Protein AF-A0A7S1GC85-F1 (afdb_monomer)

pLDDT: mean 77.36, std 13.8, range [46.84, 94.06]

InterPro domains:
  IPR036121 ATPase, F1/V1/A1 complex, alpha/beta subunit, N-terminal domain superfamily [SSF50615] (11-51)

Solvent-accessible surface area (backbone atoms only — not comparable to full-atom values): 5300 Å² total; per-residue (Å²): 112,77,75,26,72,75,56,45,51,52,15,17,26,27,69,43,76,55,94,62,34,33,37,27,33,25,32,56,67,67,46,80,66,13,34,32,38,29,43,73,73,29,42,26,32,27,72,35,64,45,54,81,77,79,87,61,59,75,66,57,50,52,53,28,43,76,49,18,20,29,26,26,40,55,55,78,67,56,50,99,82,69,52,68,68,59,45,49,71,47,74,70,27,46,33,33,63,77,48,117

Foldseek 3Di:
DVVLVVPPQFKFFFADDDPQKTKTWRVNPADAQFWKAWPVGWIWGFHDQFDPCPPDDPVNRVVSNVRRITMTGTDQPQDPVRDRDPDRPDGGIMMGGPGD

Radius of gyration: 13.08 Å; Cα contacts (8 Å, |Δi|>4): 233; chains: 1; bounding box: 34×25×35 Å

Organism: NCBI:txid1486930

Secondary structure (DSSP, 8-state):
-HHHHTS-TTEEEEEEEETTEEEEES-TT--TT-EEEETTS-EEEEEESS----S--HHHHHHHHHTTEEEEEE-----TT-----TT-STT-EEEEEE-

Mean predicted aligned error: 7.76 Å

Sequence (100 aa):
AAAAAALGPRAGVVRDVVDEMVVVSGLRAARPWSVVEFDGGAMGVAIDLQAPKRGGDDAEAAASTAAGNVTVALLRLGDASGQHAHAGVGRGAVARLVAD

Nearest PDB structures (foldseek):
  5lqy-assembly1_C  TM=9.138E-01  e=4.973E-05  Ogataea angusta
  3oee-assembly1_C  TM=8.771E-01  e=4.694E-05  Saccharomyces cerevisiae
  7tjv-assembly1_B  TM=8.701E-01  e=5.584E-05  Saccharomyces cerevisiae
  7tjt-assembly1_B  TM=8.808E-01  e=8.372E-05  Saccharomyces cerevisiae
  3oee-assem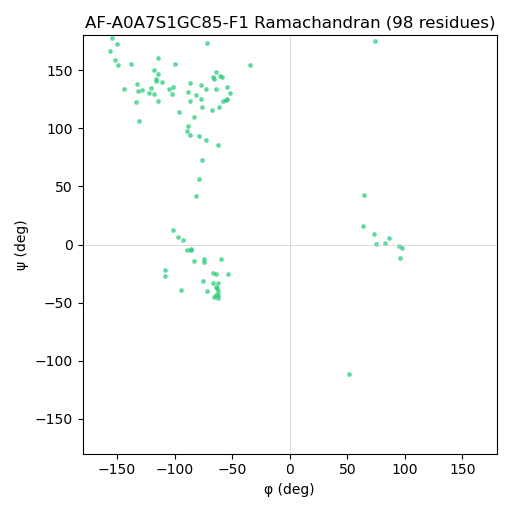bly2_L  TM=8.681E-01  e=1.582E-04  Saccharomyces cerevisiae

Structure (mmCIF, N/CA/C/O backbone):
data_AF-A0A7S1GC85-F1
#
_entry.id   AF-A0A7S1GC85-F1
#
loop_
_atom_site.group_PDB
_atom_site.id
_atom_site.type_symbol
_atom_site.label_atom_id
_atom_site.label_alt_id
_atom_site.label_comp_id
_atom_site.label_asym_id
_atom_site.label_entity_id
_atom_site.label_seq_id
_atom_site.pdbx_PDB_ins_code
_atom_site.Cartn_x
_atom_site.Cartn_y
_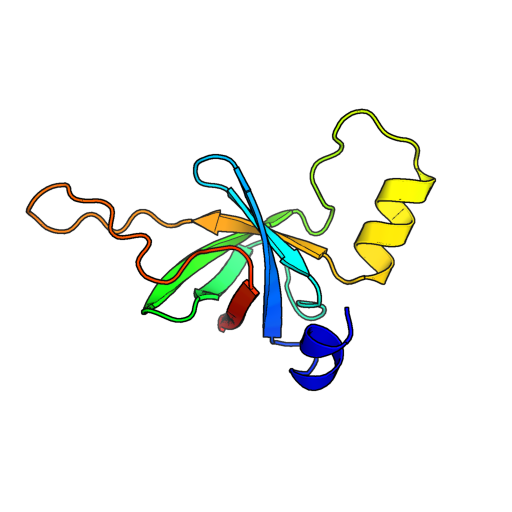atom_site.Cartn_z
_atom_site.occupancy
_atom_site.B_iso_or_equiv
_atom_site.auth_seq_id
_atom_site.auth_comp_id
_atom_site.auth_asym_id
_atom_site.auth_atom_id
_atom_site.pdbx_PDB_model_num
ATOM 1 N N . ALA A 1 1 ? 2.728 -12.168 -5.743 1.00 47.69 1 ALA A N 1
ATOM 2 C CA . ALA A 1 1 ? 2.905 -11.713 -7.138 1.00 47.69 1 ALA A CA 1
ATOM 3 C C . ALA A 1 1 ? 1.664 -11.997 -7.989 1.00 47.69 1 ALA A C 1
ATOM 5 O O . ALA A 1 1 ? 1.114 -11.050 -8.528 1.00 47.69 1 ALA A O 1
ATOM 6 N N . ALA A 1 2 ? 1.160 -13.240 -8.046 1.00 47.00 2 ALA A N 1
ATOM 7 C CA . ALA A 1 2 ? -0.026 -13.583 -8.850 1.00 47.00 2 ALA A CA 1
ATOM 8 C C . ALA A 1 2 ? -1.325 -12.856 -8.430 1.00 47.00 2 ALA A C 1
ATOM 10 O O . ALA A 1 2 ? -2.054 -12.383 -9.292 1.00 47.00 2 ALA A O 1
ATOM 11 N N . ALA A 1 3 ? -1.580 -12.687 -7.125 1.00 53.22 3 ALA A N 1
ATOM 12 C CA . ALA A 1 3 ? -2.786 -12.000 -6.639 1.00 53.22 3 ALA A CA 1
ATOM 13 C C . ALA A 1 3 ? -2.823 -10.493 -6.974 1.00 53.22 3 ALA A C 1
ATOM 15 O O . ALA A 1 3 ? -3.889 -9.958 -7.244 1.00 53.22 3 ALA A O 1
ATOM 16 N N . ALA A 1 4 ? -1.669 -9.814 -7.014 1.00 53.16 4 ALA A N 1
ATOM 17 C CA . ALA A 1 4 ? -1.600 -8.373 -7.284 1.00 53.16 4 ALA A CA 1
ATOM 18 C C . ALA A 1 4 ? -1.829 -8.028 -8.766 1.00 53.16 4 ALA A C 1
ATOM 20 O O . ALA A 1 4 ? -2.395 -6.987 -9.077 1.00 53.16 4 ALA A O 1
ATOM 21 N N . ALA A 1 5 ? -1.433 -8.911 -9.690 1.00 56.03 5 ALA A N 1
ATOM 22 C CA . ALA A 1 5 ? -1.595 -8.679 -11.127 1.00 56.03 5 ALA A CA 1
ATOM 23 C C . ALA A 1 5 ? -3.070 -8.648 -11.577 1.00 56.03 5 ALA A C 1
ATOM 25 O O . ALA A 1 5 ? -3.386 -8.017 -12.581 1.00 56.03 5 ALA A O 1
ATOM 26 N N . ALA A 1 6 ? -3.971 -9.289 -10.824 1.00 68.75 6 ALA A N 1
ATOM 27 C CA . ALA A 1 6 ? -5.405 -9.327 -11.116 1.00 68.75 6 ALA A CA 1
ATOM 28 C C . ALA A 1 6 ? -6.181 -8.091 -10.620 1.00 68.75 6 ALA A C 1
ATOM 30 O O . ALA A 1 6 ? -7.319 -7.886 -11.032 1.00 68.75 6 ALA A O 1
ATOM 31 N N . LEU A 1 7 ? -5.594 -7.264 -9.747 1.00 78.62 7 LEU A N 1
ATOM 32 C CA . LEU A 1 7 ? -6.296 -6.160 -9.075 1.00 78.62 7 LEU A CA 1
ATOM 33 C C . LEU A 1 7 ? -6.326 -4.854 -9.894 1.00 78.62 7 LEU A C 1
ATOM 35 O O . LEU A 1 7 ? -6.976 -3.886 -9.501 1.00 78.62 7 LEU A O 1
ATOM 39 N N . GLY A 1 8 ? -5.658 -4.821 -11.049 1.00 84.62 8 GLY A N 1
ATOM 40 C CA . GLY A 1 8 ? -5.510 -3.612 -11.860 1.00 84.62 8 GLY A CA 1
ATOM 41 C C . GLY A 1 8 ? -4.506 -2.608 -11.268 1.00 84.62 8 GLY A C 1
ATOM 42 O O . GLY A 1 8 ? -3.967 -2.816 -10.186 1.00 84.62 8 GLY A O 1
ATOM 43 N N . PRO A 1 9 ? -4.214 -1.496 -11.969 1.00 86.38 9 PRO A N 1
ATOM 44 C CA . PRO A 1 9 ? -3.100 -0.606 -11.616 1.00 86.38 9 PRO A CA 1
ATOM 45 C C . PRO A 1 9 ? -3.352 0.266 -10.375 1.00 86.38 9 PRO A C 1
ATOM 47 O O . PRO A 1 9 ? -2.409 0.852 -9.846 1.00 86.38 9 PRO A O 1
ATOM 50 N N . ARG A 1 10 ? -4.610 0.381 -9.923 1.00 91.50 10 ARG A N 1
ATOM 51 C CA . ARG A 1 10 ? -5.020 1.194 -8.761 1.00 91.50 10 ARG A CA 1
ATOM 52 C C . ARG A 1 10 ? -5.155 0.395 -7.467 1.00 91.50 10 ARG A C 1
ATOM 54 O O . ARG A 1 10 ? -5.618 0.940 -6.469 1.00 91.50 10 ARG A O 1
ATOM 61 N N . ALA A 1 11 ? -4.770 -0.875 -7.476 1.00 92.25 11 ALA A N 1
ATOM 62 C CA . ALA A 1 11 ? -4.825 -1.721 -6.301 1.00 92.25 11 ALA A CA 1
ATOM 63 C C . ALA A 1 11 ? -3.565 -2.580 -6.180 1.00 92.25 11 ALA A C 1
ATOM 65 O O . ALA A 1 11 ? -2.861 -2.840 -7.152 1.00 92.25 11 ALA A O 1
ATOM 66 N N . GLY A 1 12 ? -3.267 -2.991 -4.957 1.00 92.31 12 GLY A N 1
ATOM 67 C CA . GLY A 1 12 ? -2.087 -3.768 -4.630 1.00 92.31 12 GLY A CA 1
ATOM 68 C C . GLY A 1 12 ? -2.301 -4.599 -3.378 1.00 92.31 12 GLY A C 1
ATOM 69 O O . GLY A 1 12 ? -3.358 -4.553 -2.754 1.00 92.31 12 GLY A O 1
ATOM 70 N N . VAL A 1 13 ? -1.290 -5.379 -3.021 1.00 91.69 13 VAL A N 1
ATOM 71 C CA . VAL A 1 13 ? -1.338 -6.276 -1.865 1.00 91.69 13 VAL A CA 1
ATOM 72 C C . VAL A 1 13 ? -0.242 -5.899 -0.887 1.00 91.69 13 VAL A C 1
ATOM 74 O O . VAL A 1 13 ? 0.911 -5.719 -1.287 1.00 91.69 13 VAL A O 1
ATOM 77 N N . VAL A 1 14 ? -0.581 -5.829 0.396 1.00 90.25 14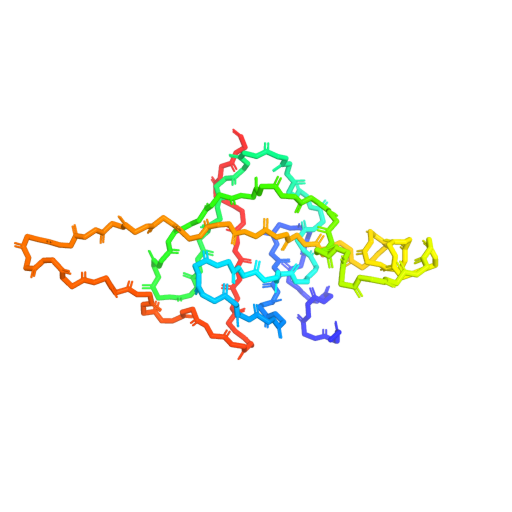 VAL A N 1
ATOM 78 C CA . VAL A 1 14 ? 0.384 -5.624 1.474 1.00 90.25 14 VAL A CA 1
ATOM 79 C C . VAL A 1 14 ? 1.376 -6.779 1.496 1.00 90.25 14 VAL A C 1
ATOM 81 O O . VAL A 1 14 ? 1.021 -7.944 1.698 1.00 90.25 14 VAL A O 1
ATOM 84 N N . ARG A 1 15 ? 2.646 -6.453 1.280 1.00 88.38 15 ARG A N 1
ATOM 85 C CA . ARG A 1 15 ? 3.752 -7.403 1.290 1.00 88.38 15 ARG A CA 1
ATOM 86 C C . ARG A 1 15 ? 4.420 -7.468 2.656 1.00 88.38 15 ARG A C 1
ATOM 88 O O . ARG A 1 15 ? 4.791 -8.564 3.076 1.00 88.38 15 ARG A O 1
ATOM 95 N N . ASP A 1 16 ? 4.569 -6.320 3.303 1.00 86.69 16 ASP A N 1
ATOM 96 C CA . ASP A 1 16 ? 5.251 -6.190 4.585 1.00 86.69 16 ASP A CA 1
ATOM 97 C C . ASP A 1 16 ? 4.658 -5.048 5.413 1.00 86.69 16 ASP A C 1
ATOM 99 O O . ASP A 1 16 ? 4.088 -4.108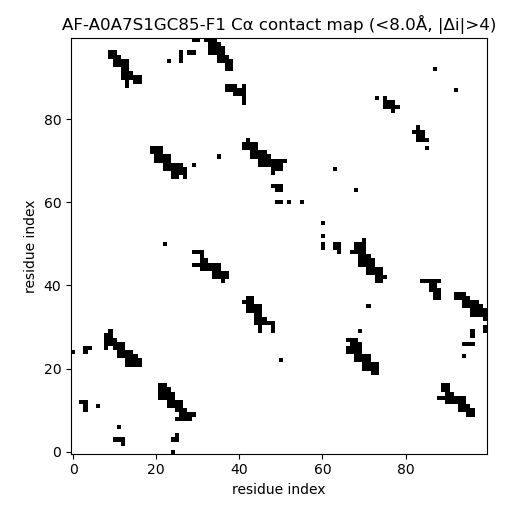 4.852 1.00 86.69 16 ASP A O 1
ATOM 103 N N . VAL A 1 17 ? 4.799 -5.151 6.732 1.00 84.38 17 VAL A N 1
ATOM 104 C CA . VAL A 1 17 ? 4.349 -4.156 7.711 1.00 84.38 17 VAL A CA 1
ATOM 105 C C . VAL A 1 17 ? 5.488 -3.931 8.697 1.00 84.38 17 VAL A C 1
ATOM 107 O O . VAL A 1 17 ? 5.962 -4.873 9.330 1.00 84.38 17 VAL A O 1
ATOM 110 N N . VAL A 1 18 ? 5.936 -2.686 8.811 1.00 81.25 18 VAL A N 1
ATOM 111 C CA . VAL A 1 18 ? 7.022 -2.272 9.699 1.00 81.25 18 VAL A CA 1
ATOM 112 C C . VAL A 1 18 ? 6.542 -1.052 10.469 1.00 81.25 18 VAL A C 1
ATOM 114 O O . VAL A 1 18 ? 6.433 0.032 9.901 1.00 81.25 18 VAL A O 1
ATOM 117 N N . ASP A 1 19 ? 6.242 -1.240 11.753 1.00 80.88 19 ASP A N 1
ATOM 118 C CA . ASP A 1 19 ? 5.629 -0.225 12.613 1.00 80.88 19 ASP A CA 1
ATOM 119 C C . ASP A 1 19 ? 4.367 0.384 11.968 1.00 80.88 19 ASP A C 1
ATOM 121 O O . ASP A 1 19 ? 3.363 -0.299 11.785 1.00 80.88 19 ASP A O 1
ATOM 125 N N . GLU A 1 20 ? 4.435 1.660 11.584 1.00 81.12 20 GLU A N 1
ATOM 126 C CA . GLU A 1 20 ? 3.355 2.442 10.968 1.00 81.12 20 GLU A CA 1
ATOM 127 C C . GLU A 1 20 ? 3.502 2.581 9.448 1.00 81.12 20 GLU A C 1
ATOM 129 O O . GLU A 1 20 ? 2.841 3.404 8.812 1.00 81.12 20 GLU A O 1
ATOM 134 N N . MET A 1 21 ? 4.400 1.796 8.857 1.00 85.62 21 MET A N 1
ATOM 135 C CA . MET A 1 21 ? 4.656 1.772 7.426 1.00 85.62 21 MET A CA 1
ATOM 136 C C . MET A 1 21 ? 4.299 0.421 6.830 1.00 85.62 21 MET A C 1
ATOM 138 O O . MET A 1 21 ? 4.552 -0.642 7.398 1.00 85.62 21 MET A O 1
ATOM 142 N N . VAL A 1 22 ? 3.749 0.467 5.625 1.00 88.75 22 VAL A N 1
ATOM 143 C CA . VAL A 1 22 ? 3.298 -0.708 4.893 1.00 88.75 22 VAL A CA 1
ATOM 144 C C . VAL A 1 22 ? 3.906 -0.689 3.508 1.00 88.75 22 VAL A C 1
ATOM 146 O O . VAL A 1 22 ? 3.846 0.318 2.810 1.00 88.75 22 VAL A O 1
ATOM 149 N N . VAL A 1 23 ? 4.461 -1.817 3.076 1.00 89.00 23 VAL A N 1
ATOM 150 C CA . VAL A 1 23 ? 4.918 -1.977 1.694 1.00 89.00 23 VAL A CA 1
ATOM 151 C C . VAL A 1 23 ? 3.818 -2.667 0.904 1.00 89.00 23 VAL A C 1
ATOM 153 O O . VAL A 1 23 ? 3.507 -3.834 1.146 1.00 89.00 23 VAL A O 1
ATOM 156 N N . VAL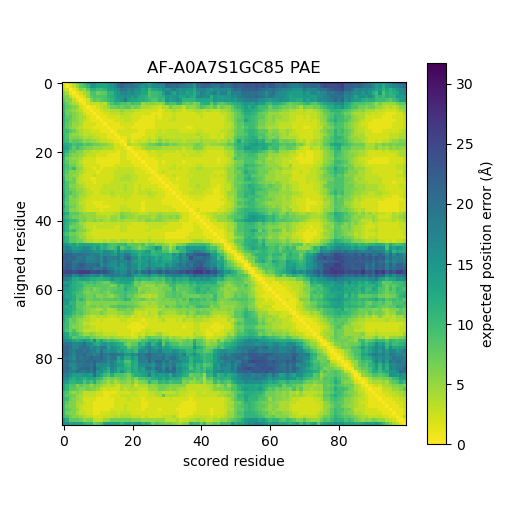 A 1 24 ? 3.239 -1.964 -0.062 1.00 89.38 24 VAL A N 1
ATOM 157 C CA . VAL A 1 24 ? 2.195 -2.468 -0.957 1.00 89.38 24 VAL A CA 1
ATOM 158 C C . VAL A 1 24 ? 2.814 -2.804 -2.306 1.00 89.38 24 VAL A C 1
ATOM 160 O O . VAL A 1 24 ? 3.502 -1.983 -2.895 1.00 89.38 24 VAL A O 1
ATOM 163 N N . SER A 1 25 ? 2.560 -4.002 -2.824 1.00 89.69 25 SER A N 1
ATOM 164 C CA . SER A 1 25 ? 3.027 -4.431 -4.144 1.00 89.69 25 SER A CA 1
ATOM 165 C C . SER A 1 25 ? 1.911 -4.347 -5.183 1.00 89.69 25 SER A C 1
ATOM 167 O O . SER A 1 25 ? 0.798 -4.804 -4.923 1.00 89.69 25 SER A O 1
ATOM 169 N N . GLY A 1 26 ? 2.216 -3.824 -6.373 1.00 88.12 26 GLY A N 1
ATOM 170 C CA . GLY A 1 26 ? 1.294 -3.766 -7.513 1.00 88.12 26 GLY A CA 1
ATOM 171 C C . GLY A 1 26 ? 0.510 -2.460 -7.659 1.00 88.12 26 GLY A C 1
ATOM 172 O O . GLY A 1 26 ? -0.194 -2.303 -8.654 1.00 88.12 26 GLY A O 1
ATOM 173 N N . LEU A 1 27 ? 0.687 -1.498 -6.746 1.00 87.75 27 LEU A N 1
ATOM 174 C CA . LEU A 1 27 ? -0.022 -0.212 -6.724 1.00 87.75 27 LEU A CA 1
ATOM 175 C C . LEU A 1 27 ? 0.578 0.791 -7.734 1.00 87.75 27 LEU A C 1
ATOM 177 O O . LEU A 1 27 ? 1.022 1.881 -7.386 1.00 87.75 27 LEU A O 1
ATOM 181 N N . ARG A 1 28 ? 0.629 0.397 -9.010 1.00 86.81 28 ARG A N 1
ATOM 182 C CA . ARG A 1 28 ? 1.403 1.054 -10.082 1.00 86.81 28 ARG A CA 1
ATOM 183 C C . ARG A 1 28 ? 0.959 2.477 -10.419 1.00 86.81 28 ARG A C 1
ATOM 185 O O . ARG A 1 28 ? 1.752 3.233 -10.966 1.00 86.81 28 ARG A O 1
ATOM 192 N N . ALA A 1 29 ? -0.301 2.818 -10.164 1.00 88.00 29 ALA A N 1
ATOM 193 C CA . ALA A 1 29 ? -0.837 4.150 -10.433 1.00 88.00 29 ALA A CA 1
ATOM 194 C C . ALA A 1 29 ? -0.592 5.147 -9.288 1.00 88.00 29 ALA A C 1
ATOM 196 O O . ALA A 1 29 ? -0.959 6.310 -9.437 1.00 88.00 29 ALA A O 1
ATOM 197 N N . ALA A 1 30 ? -0.013 4.708 -8.163 1.00 87.69 30 ALA A N 1
ATOM 198 C CA . ALA A 1 30 ? 0.188 5.569 -7.007 1.00 87.69 30 ALA A CA 1
ATOM 199 C C . ALA A 1 30 ? 1.182 6.682 -7.326 1.00 87.69 30 ALA A C 1
ATOM 201 O O . ALA A 1 30 ? 2.192 6.468 -8.002 1.00 87.69 30 ALA A O 1
ATOM 202 N N . ARG A 1 31 ? 0.910 7.863 -6.784 1.00 86.25 31 ARG A N 1
ATOM 203 C CA . ARG A 1 31 ? 1.815 9.005 -6.792 1.00 86.25 31 ARG A CA 1
ATOM 204 C C . ARG A 1 31 ? 2.225 9.311 -5.353 1.00 86.25 31 ARG A C 1
ATOM 206 O O . ARG A 1 31 ? 1.545 8.875 -4.421 1.00 86.25 31 ARG A O 1
ATOM 213 N N . PRO A 1 32 ? 3.332 10.040 -5.136 1.00 87.31 32 PRO A N 1
ATOM 214 C CA . PRO A 1 32 ? 3.611 10.574 -3.813 1.00 87.31 32 PRO A CA 1
ATOM 215 C C . PRO A 1 32 ? 2.403 11.387 -3.347 1.00 87.31 32 PRO A C 1
ATOM 217 O O . PRO A 1 32 ? 1.867 12.176 -4.123 1.00 87.31 32 PRO A O 1
ATOM 220 N N . TRP A 1 33 ? 2.006 11.184 -2.095 1.00 88.06 33 TRP A N 1
ATOM 221 C CA . TRP A 1 33 ? 0.859 11.803 -1.428 1.00 88.06 33 TRP A CA 1
ATOM 222 C C . TRP A 1 33 ? -0.531 11.284 -1.820 1.00 88.06 33 TRP A C 1
ATOM 224 O O . TRP A 1 33 ? -1.508 11.717 -1.210 1.00 88.06 33 TRP A O 1
ATOM 234 N N . SER A 1 34 ? -0.634 10.300 -2.723 1.00 91.12 34 SER A N 1
ATOM 235 C CA . SER A 1 34 ? -1.911 9.628 -2.990 1.00 91.12 34 SER A CA 1
ATOM 236 C C . SER A 1 34 ? -2.468 8.976 -1.720 1.00 91.12 34 SER A C 1
ATOM 238 O O . SER A 1 34 ? -1.727 8.397 -0.916 1.00 91.12 34 SER A O 1
ATOM 240 N N . VAL A 1 35 ? -3.792 9.004 -1.576 1.00 92.25 35 VAL A N 1
ATOM 241 C CA . VAL A 1 35 ? -4.498 8.371 -0.458 1.00 92.25 35 VAL A CA 1
ATOM 242 C C . VAL A 1 35 ? -4.809 6.919 -0.803 1.00 92.25 35 VAL A C 1
ATOM 244 O O . VAL A 1 35 ? -5.342 6.610 -1.875 1.00 92.25 35 VAL A O 1
ATOM 247 N N . VAL A 1 36 ? -4.484 6.030 0.130 1.00 91.94 36 VAL A N 1
ATOM 248 C CA . VAL A 1 36 ? -4.661 4.584 0.013 1.00 91.94 36 VAL A CA 1
ATOM 249 C C . VAL A 1 36 ? -5.622 4.105 1.091 1.00 91.94 36 VAL A C 1
ATOM 251 O O . VAL A 1 36 ? -5.421 4.395 2.266 1.00 91.94 36 VAL A O 1
ATOM 254 N N . GLU A 1 37 ? -6.629 3.337 0.697 1.00 92.00 37 GLU A N 1
ATOM 255 C CA . GLU A 1 37 ? -7.530 2.632 1.607 1.00 92.00 37 GLU A CA 1
ATOM 256 C C . GLU A 1 37 ? -7.178 1.142 1.628 1.00 92.00 37 GLU A C 1
ATOM 258 O O . GLU A 1 37 ? -6.974 0.527 0.576 1.00 92.00 37 GLU A O 1
ATOM 263 N N . PHE A 1 38 ? -7.108 0.557 2.818 1.00 89.69 38 PHE A N 1
ATOM 264 C CA . PHE A 1 38 ? -6.897 -0.871 3.026 1.00 89.69 38 PHE A CA 1
ATOM 265 C C . PHE A 1 38 ? -8.222 -1.576 3.315 1.00 89.69 38 PHE A C 1
ATOM 267 O O . PHE A 1 38 ? -9.171 -0.976 3.825 1.00 89.69 38 PHE A O 1
ATOM 274 N N . ASP A 1 39 ? -8.282 -2.877 3.032 1.00 84.00 39 ASP A N 1
ATOM 275 C CA . ASP A 1 39 ? -9.390 -3.709 3.502 1.00 84.00 39 ASP A CA 1
ATOM 276 C C . ASP A 1 39 ? -9.560 -3.528 5.023 1.00 84.00 39 ASP A C 1
ATOM 278 O O . ASP A 1 39 ? -8.585 -3.583 5.765 1.00 84.00 39 ASP A O 1
ATOM 282 N N . GLY A 1 40 ? -10.786 -3.274 5.490 1.00 79.56 40 GLY A N 1
ATOM 283 C CA . GLY A 1 40 ? -11.058 -2.924 6.894 1.00 79.56 40 GLY A CA 1
ATOM 284 C C . GLY A 1 40 ? -11.185 -1.420 7.172 1.00 79.56 40 GLY A C 1
ATOM 285 O O . GLY A 1 40 ? -11.540 -1.050 8.288 1.00 79.56 40 GLY A O 1
ATOM 286 N N . GLY A 1 41 ? -10.979 -0.567 6.161 1.00 82.38 41 GLY A N 1
ATOM 287 C CA . GLY A 1 41 ? -11.251 0.875 6.223 1.00 82.38 41 GLY A CA 1
ATOM 288 C C . GLY A 1 41 ? -10.106 1.714 6.795 1.00 82.38 41 GLY A C 1
ATOM 289 O O . GLY A 1 41 ? -10.260 2.920 6.984 1.00 82.38 41 GLY A O 1
ATOM 290 N N . ALA A 1 42 ? -8.952 1.101 7.070 1.00 87.12 42 ALA A N 1
ATOM 291 C CA . ALA A 1 42 ? -7.752 1.842 7.434 1.00 87.12 42 ALA A CA 1
ATOM 292 C C . ALA A 1 42 ? -7.253 2.669 6.240 1.00 87.12 42 ALA A C 1
ATOM 294 O O . ALA A 1 42 ? -7.313 2.230 5.091 1.00 87.12 42 ALA A O 1
ATOM 295 N N . MET A 1 43 ? -6.726 3.858 6.523 1.00 88.75 43 MET A N 1
ATOM 296 C CA . MET A 1 43 ? -6.278 4.813 5.510 1.00 88.75 43 MET A CA 1
ATOM 297 C C . MET A 1 43 ? -4.784 5.078 5.649 1.00 88.75 43 MET A C 1
ATOM 299 O O . MET A 1 43 ? -4.223 5.032 6.743 1.00 88.75 43 MET A O 1
ATOM 303 N N . GLY A 1 44 ? -4.130 5.383 4.539 1.00 90.44 44 GLY A N 1
ATOM 304 C CA . GLY A 1 44 ? -2.715 5.708 4.491 1.00 90.44 44 GLY A CA 1
ATOM 305 C C . GLY A 1 44 ? -2.382 6.673 3.364 1.00 90.44 44 GLY A C 1
ATOM 306 O O . GLY A 1 44 ? -3.217 6.986 2.515 1.00 90.44 44 GLY A O 1
ATOM 307 N N . VAL A 1 45 ? -1.139 7.137 3.363 1.00 91.69 45 VAL A N 1
ATOM 308 C CA . VAL A 1 45 ? -0.594 8.036 2.346 1.00 91.69 45 VAL A CA 1
ATOM 309 C C . VAL A 1 45 ? 0.628 7.389 1.717 1.00 91.69 45 VAL A C 1
ATOM 311 O O . VAL A 1 45 ? 1.526 6.926 2.422 1.00 91.69 45 VAL A O 1
ATOM 314 N N . ALA A 1 46 ? 0.672 7.350 0.388 1.00 90.31 46 ALA A N 1
ATOM 315 C CA . ALA A 1 46 ? 1.847 6.901 -0.346 1.00 90.31 46 ALA A CA 1
ATOM 316 C C . ALA A 1 46 ? 2.994 7.905 -0.146 1.00 90.31 46 ALA A C 1
ATOM 318 O O . ALA A 1 46 ? 2.893 9.057 -0.559 1.00 90.31 46 ALA A O 1
ATOM 319 N N . ILE A 1 47 ? 4.081 7.482 0.497 1.00 84.94 47 ILE A N 1
ATOM 320 C CA . ILE A 1 47 ? 5.214 8.360 0.840 1.00 84.94 47 ILE A CA 1
ATOM 321 C C . ILE A 1 47 ? 6.462 8.079 0.005 1.00 84.94 47 ILE A C 1
ATOM 323 O O . ILE A 1 47 ? 7.257 8.985 -0.223 1.00 84.94 47 ILE A O 1
ATOM 327 N N . ASP A 1 48 ? 6.627 6.845 -0.473 1.00 77.69 48 ASP A N 1
ATOM 328 C CA . ASP A 1 48 ? 7.755 6.454 -1.314 1.00 77.69 48 ASP A CA 1
ATOM 329 C C . ASP A 1 48 ? 7.289 5.445 -2.369 1.00 77.69 48 ASP A C 1
ATOM 331 O O . ASP A 1 48 ? 6.568 4.497 -2.064 1.00 77.69 48 ASP A O 1
ATOM 335 N N . LEU A 1 49 ? 7.692 5.654 -3.620 1.00 65.31 49 LEU A N 1
ATOM 336 C CA . LEU A 1 49 ? 7.429 4.739 -4.738 1.00 65.31 49 LEU A CA 1
ATOM 337 C C . LEU A 1 49 ? 8.580 3.741 -4.948 1.00 65.31 49 LEU A C 1
ATOM 339 O O . LEU A 1 49 ? 8.586 2.963 -5.905 1.00 65.31 49 LEU A O 1
ATOM 343 N N . GLN A 1 50 ? 9.578 3.780 -4.070 1.00 66.88 50 GLN A N 1
ATOM 344 C CA . GLN A 1 50 ? 10.601 2.763 -3.922 1.00 66.88 50 GLN A CA 1
ATOM 345 C C . GLN A 1 50 ? 10.384 2.058 -2.575 1.00 66.88 50 GLN A C 1
ATOM 347 O O . GLN A 1 50 ? 10.011 2.668 -1.573 1.00 66.88 50 GLN A O 1
ATOM 352 N N . ALA A 1 51 ? 10.555 0.731 -2.543 1.00 54.34 51 ALA A N 1
ATOM 353 C CA . ALA A 1 51 ? 10.614 0.037 -1.254 1.00 54.34 51 ALA A CA 1
ATOM 354 C C . ALA A 1 51 ? 11.810 0.587 -0.459 1.00 54.34 51 ALA A C 1
ATOM 356 O O . ALA A 1 51 ? 12.838 0.889 -1.077 1.00 54.34 51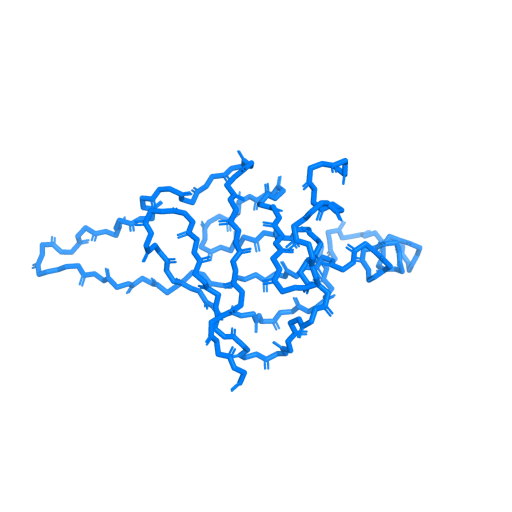 ALA A O 1
ATOM 357 N N . PRO A 1 52 ? 11.711 0.702 0.878 1.00 50.88 52 PRO A N 1
ATOM 358 C CA . PRO A 1 52 ? 12.790 1.246 1.686 1.00 50.88 52 PRO A CA 1
ATOM 359 C C . PRO A 1 52 ? 14.075 0.473 1.396 1.00 50.88 52 PRO A C 1
ATOM 361 O O . PRO A 1 52 ? 14.099 -0.757 1.495 1.00 50.88 52 PRO A O 1
ATOM 364 N N . LYS A 1 53 ? 15.138 1.198 1.028 1.00 53.00 53 LYS A N 1
ATOM 365 C CA . LYS A 1 53 ? 16.476 0.642 0.814 1.00 53.00 53 LYS A CA 1
ATOM 366 C C . LYS A 1 53 ? 16.982 0.060 2.133 1.00 53.00 53 LYS A C 1
ATOM 368 O O . LYS A 1 53 ? 17.685 0.728 2.887 1.00 53.00 53 LYS A O 1
ATOM 373 N N . ARG A 1 54 ? 16.647 -1.193 2.440 1.00 46.84 54 ARG A N 1
ATOM 374 C CA . ARG A 1 54 ? 17.334 -1.946 3.493 1.00 46.84 54 ARG A CA 1
ATOM 375 C C . ARG A 1 54 ? 18.695 -2.391 2.953 1.00 46.84 54 ARG A C 1
ATOM 377 O O . ARG A 1 54 ? 18.892 -3.552 2.641 1.00 46.84 54 ARG A O 1
ATOM 384 N N . GLY A 1 55 ? 19.621 -1.441 2.811 1.00 56.84 55 GLY A N 1
ATOM 385 C CA . GLY A 1 55 ? 21.045 -1.705 2.570 1.00 56.84 55 GLY A CA 1
ATOM 386 C C . GLY A 1 55 ? 21.437 -2.415 1.261 1.00 56.84 55 GLY A C 1
ATOM 387 O O . GLY A 1 55 ? 22.558 -2.905 1.197 1.00 56.84 55 GLY A O 1
ATOM 388 N N . GLY A 1 56 ? 20.568 -2.492 0.248 1.00 56.06 56 GL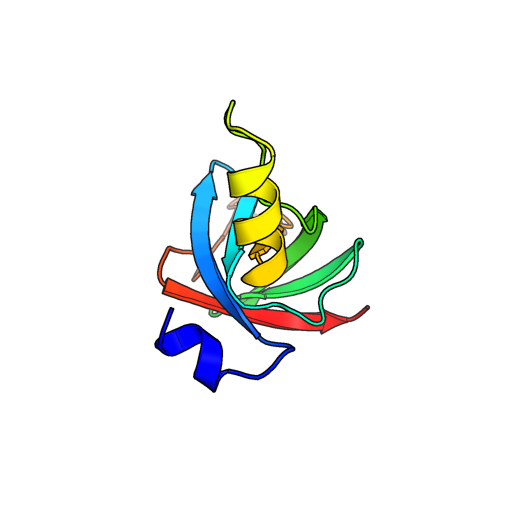Y A N 1
ATOM 389 C CA . GLY A 1 56 ? 20.782 -3.310 -0.956 1.00 56.06 56 GLY A CA 1
ATOM 390 C C . GLY A 1 56 ? 20.934 -2.521 -2.260 1.00 56.06 56 GLY A C 1
ATOM 391 O O . GLY A 1 56 ? 20.318 -1.470 -2.432 1.00 56.06 56 GLY A O 1
ATOM 392 N N . ASP A 1 57 ? 21.769 -3.069 -3.146 1.00 64.19 57 ASP A N 1
ATOM 393 C CA . ASP A 1 57 ? 22.125 -2.665 -4.516 1.00 64.19 57 ASP A CA 1
ATOM 394 C C . ASP A 1 57 ? 21.012 -2.016 -5.366 1.00 64.19 57 ASP A C 1
ATOM 396 O O . ASP A 1 57 ? 19.828 -2.341 -5.256 1.00 64.19 57 ASP A O 1
ATOM 400 N N . ASP A 1 58 ? 21.413 -1.194 -6.344 1.00 68.81 58 ASP A N 1
ATOM 401 C CA . ASP A 1 58 ? 20.522 -0.542 -7.323 1.00 68.81 58 ASP A CA 1
ATOM 402 C C . ASP A 1 58 ? 19.594 -1.525 -8.071 1.00 68.81 58 ASP A C 1
ATOM 404 O O . ASP A 1 58 ? 18.494 -1.161 -8.501 1.00 68.81 58 ASP A O 1
ATOM 408 N N . ALA A 1 59 ? 19.995 -2.795 -8.184 1.00 68.62 59 ALA A N 1
ATOM 409 C CA . ALA A 1 59 ? 19.187 -3.862 -8.770 1.00 68.62 59 ALA A CA 1
ATOM 410 C C . ALA A 1 59 ? 17.903 -4.156 -7.968 1.00 68.62 59 ALA A C 1
ATOM 412 O O . ALA A 1 59 ? 16.850 -4.419 -8.556 1.00 68.62 59 ALA A O 1
ATOM 413 N N . GLU A 1 60 ? 17.959 -4.082 -6.636 1.00 69.44 60 GLU A N 1
ATOM 414 C CA . GLU A 1 60 ? 16.799 -4.307 -5.770 1.00 69.44 60 GLU A CA 1
ATOM 415 C C . GLU A 1 60 ? 15.806 -3.142 -5.874 1.00 69.44 60 GLU A C 1
ATOM 417 O O . GLU A 1 60 ? 14.595 -3.357 -5.984 1.00 69.44 60 GLU A O 1
ATOM 422 N N . ALA A 1 61 ? 16.318 -1.910 -5.950 1.00 67.00 61 ALA A N 1
ATOM 423 C CA . ALA A 1 61 ? 15.503 -0.722 -6.188 1.00 67.00 61 ALA A CA 1
ATOM 424 C C . ALA A 1 61 ? 14.792 -0.790 -7.553 1.00 67.00 61 ALA A C 1
ATO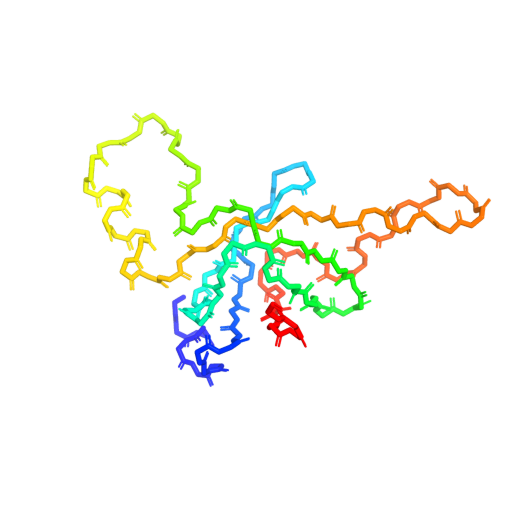M 426 O O . ALA A 1 61 ? 13.578 -0.586 -7.627 1.00 67.00 61 ALA A O 1
ATOM 427 N N . ALA A 1 62 ? 15.509 -1.164 -8.619 1.00 69.81 62 ALA A N 1
ATOM 428 C CA . ALA A 1 62 ? 14.937 -1.309 -9.957 1.00 69.81 62 ALA A CA 1
ATOM 429 C C . ALA A 1 62 ? 13.855 -2.403 -10.022 1.00 69.81 62 ALA A C 1
ATOM 431 O O . ALA A 1 62 ? 12.780 -2.182 -10.589 1.00 69.81 62 ALA A O 1
ATOM 432 N N . ALA A 1 63 ? 14.091 -3.562 -9.397 1.00 70.25 63 ALA A N 1
ATOM 433 C CA . ALA A 1 63 ? 13.098 -4.632 -9.307 1.00 70.25 63 ALA A CA 1
ATOM 434 C C . ALA A 1 63 ? 11.854 -4.195 -8.513 1.00 70.25 63 ALA A C 1
ATOM 436 O O . ALA A 1 63 ? 10.725 -4.540 -8.874 1.00 70.25 63 ALA A O 1
ATOM 437 N N . SER A 1 64 ? 12.047 -3.400 -7.459 1.00 70.69 64 SER A N 1
ATOM 438 C CA . SER A 1 64 ? 10.967 -2.851 -6.640 1.00 70.69 64 SER A CA 1
ATOM 439 C C . SER A 1 64 ? 10.092 -1.860 -7.415 1.00 70.69 64 SER A C 1
ATOM 441 O O . SER A 1 64 ? 8.864 -1.982 -7.407 1.00 70.69 64 SER A O 1
ATOM 443 N N . THR A 1 65 ? 10.712 -0.950 -8.173 1.00 70.19 65 THR A N 1
ATOM 444 C CA . THR A 1 65 ? 10.004 -0.023 -9.066 1.00 70.19 65 THR A CA 1
ATOM 445 C C . THR A 1 65 ? 9.275 -0.770 -10.188 1.00 70.19 65 THR A C 1
ATOM 447 O O . THR A 1 65 ? 8.103 -0.499 -10.443 1.00 70.19 65 THR A O 1
ATOM 450 N N . ALA A 1 66 ? 9.899 -1.775 -10.814 1.00 72.44 66 ALA A N 1
ATOM 451 C CA . ALA A 1 66 ? 9.256 -2.586 -11.855 1.00 72.44 66 ALA A CA 1
ATOM 452 C C . ALA A 1 66 ? 8.034 -3.373 -11.334 1.00 72.44 66 ALA A C 1
ATOM 454 O O . ALA A 1 66 ? 7.042 -3.565 -12.051 1.00 72.44 66 ALA A O 1
ATOM 455 N N . ALA A 1 67 ? 8.078 -3.803 -10.069 1.00 70.94 67 ALA A N 1
ATOM 456 C CA . ALA A 1 67 ? 6.961 -4.445 -9.383 1.00 70.94 67 ALA A CA 1
ATOM 457 C C . ALA A 1 67 ? 5.839 -3.465 -8.981 1.00 70.94 67 ALA A C 1
ATOM 459 O O . ALA A 1 67 ? 4.744 -3.917 -8.638 1.00 70.94 67 ALA A O 1
ATOM 460 N N . GLY A 1 68 ? 6.079 -2.150 -9.050 1.00 79.31 68 GLY A N 1
ATOM 461 C CA . GLY A 1 68 ? 5.149 -1.127 -8.570 1.00 79.31 68 GLY A CA 1
ATOM 462 C C . GLY A 1 68 ? 4.961 -1.205 -7.058 1.00 79.31 68 GLY A C 1
ATOM 463 O O . GLY A 1 68 ? 3.825 -1.190 -6.582 1.00 79.31 68 GLY A O 1
ATOM 464 N N . ASN A 1 69 ? 6.053 -1.409 -6.317 1.00 85.06 69 ASN A N 1
ATOM 465 C CA . ASN A 1 69 ? 6.000 -1.392 -4.863 1.00 85.06 69 ASN A CA 1
ATOM 466 C C . ASN A 1 69 ? 5.935 0.051 -4.358 1.00 85.06 69 ASN A C 1
ATOM 468 O O . ASN A 1 69 ? 6.659 0.912 -4.843 1.00 85.06 69 ASN A O 1
ATOM 472 N N . VAL A 1 70 ? 5.089 0.288 -3.363 1.00 86.25 70 VAL A N 1
ATOM 473 C CA . VAL A 1 70 ? 4.843 1.600 -2.766 1.00 86.25 70 VAL A CA 1
ATOM 474 C C . VAL A 1 70 ? 4.905 1.456 -1.257 1.00 86.25 70 VAL A C 1
ATOM 476 O O . VAL A 1 70 ? 4.278 0.560 -0.691 1.00 86.25 70 VAL A O 1
ATOM 479 N N . THR A 1 71 ? 5.646 2.339 -0.605 1.00 88.69 71 THR A N 1
ATOM 480 C CA . THR A 1 71 ? 5.620 2.496 0.845 1.00 88.69 71 THR A CA 1
ATOM 481 C C . THR A 1 71 ? 4.499 3.457 1.211 1.00 88.69 71 THR A C 1
ATOM 483 O O . THR A 1 71 ? 4.444 4.594 0.737 1.00 88.69 71 THR A O 1
ATOM 486 N N . VAL A 1 72 ? 3.601 2.989 2.065 1.00 86.44 72 VAL A N 1
ATOM 487 C CA . VAL A 1 72 ? 2.436 3.718 2.549 1.00 86.44 72 VAL A CA 1
ATOM 488 C C . VAL A 1 72 ? 2.609 3.945 4.043 1.00 86.44 72 VAL A C 1
ATOM 490 O O . VAL A 1 72 ? 2.785 2.990 4.796 1.00 86.44 72 VAL A O 1
ATOM 493 N N . ALA A 1 73 ? 2.562 5.202 4.473 1.00 88.25 73 ALA A N 1
ATOM 494 C CA . ALA A 1 73 ? 2.454 5.539 5.885 1.00 88.25 73 ALA A CA 1
ATOM 495 C C . ALA A 1 73 ? 0.988 5.435 6.304 1.00 88.25 73 ALA A C 1
ATOM 497 O O . ALA A 1 73 ? 0.116 6.012 5.651 1.00 88.25 73 ALA A O 1
ATOM 498 N N . LEU A 1 74 ? 0.709 4.705 7.378 1.00 85.44 74 LEU A N 1
ATOM 499 C CA . LEU A 1 74 ? -0.641 4.592 7.910 1.00 85.44 74 LEU A CA 1
ATOM 500 C C . LEU A 1 74 ? -1.045 5.892 8.599 1.00 85.44 74 LEU A C 1
ATOM 502 O O . LEU A 1 74 ? -0.298 6.469 9.391 1.00 85.44 74 LEU A O 1
ATOM 506 N N . LEU A 1 75 ? -2.258 6.349 8.305 1.00 82.31 75 LEU A N 1
ATOM 507 C CA . LEU A 1 75 ? -2.882 7.440 9.027 1.00 82.31 75 LEU A CA 1
ATOM 508 C C . LEU A 1 75 ? -3.518 6.861 10.284 1.00 82.31 75 LEU A C 1
ATOM 510 O O . LEU A 1 75 ? -4.531 6.166 10.235 1.00 82.31 75 LEU A O 1
ATOM 514 N N . ARG A 1 76 ? -2.937 7.187 11.435 1.00 70.12 76 ARG A N 1
ATOM 515 C CA . ARG A 1 76 ? -3.561 6.915 12.727 1.00 70.12 76 ARG A CA 1
ATOM 516 C C . ARG A 1 76 ? -4.733 7.870 12.934 1.00 70.12 76 ARG A C 1
ATOM 518 O O . ARG A 1 76 ? -4.575 8.943 13.511 1.00 70.12 76 ARG A O 1
ATOM 525 N N . LEU A 1 77 ? -5.918 7.467 12.493 1.00 57.38 77 LEU A N 1
ATOM 526 C CA . LEU A 1 77 ? -7.160 8.055 12.982 1.00 57.38 77 LEU A CA 1
ATOM 527 C C . LEU A 1 77 ? -7.442 7.416 14.342 1.00 57.38 77 LEU A C 1
ATOM 529 O O . LEU A 1 77 ? -7.971 6.312 14.424 1.00 57.38 77 LEU A O 1
ATOM 533 N N . GLY A 1 78 ? -6.986 8.065 15.414 1.00 55.03 78 GLY A N 1
ATOM 534 C CA . GLY A 1 78 ? -7.392 7.666 16.757 1.00 55.03 78 GLY A CA 1
ATOM 535 C C . GLY A 1 78 ? -8.894 7.879 16.904 1.00 55.03 78 GLY A C 1
ATOM 536 O O . GLY A 1 78 ? -9.409 8.933 16.525 1.00 55.03 78 GLY A O 1
ATOM 537 N N . ASP A 1 79 ? -9.598 6.895 17.453 1.00 60.28 79 ASP A N 1
ATOM 538 C CA . ASP A 1 79 ? -10.912 7.174 18.015 1.00 60.28 79 ASP A CA 1
ATOM 539 C C . ASP A 1 79 ? -10.756 7.967 19.328 1.00 60.28 79 ASP A C 1
ATOM 541 O O . ASP A 1 79 ? -9.650 8.171 19.843 1.00 60.28 79 ASP A O 1
ATOM 545 N N . ALA A 1 80 ? -11.868 8.426 19.901 1.00 59.91 80 ALA A N 1
ATOM 546 C CA . ALA A 1 80 ? -11.848 9.163 21.166 1.00 59.91 80 ALA A CA 1
ATOM 547 C C . ALA A 1 80 ? -11.255 8.355 22.345 1.00 59.91 80 ALA A C 1
ATOM 549 O O . ALA A 1 80 ? -10.976 8.934 23.393 1.00 59.91 80 ALA A O 1
ATOM 550 N N . SER A 1 81 ? -11.057 7.039 22.190 1.00 63.25 81 SER A N 1
ATOM 551 C CA . SER A 1 81 ? -10.442 6.162 23.190 1.00 63.25 81 SER A CA 1
ATOM 552 C C . SER A 1 81 ? -8.916 6.065 23.060 1.00 63.25 81 SER A C 1
ATOM 554 O O . SER A 1 81 ? -8.269 5.454 23.910 1.00 63.25 81 SER A O 1
ATOM 556 N N . GLY A 1 82 ? -8.323 6.675 22.027 1.00 54.62 82 GLY A N 1
ATOM 557 C CA . GLY A 1 82 ? -6.882 6.619 21.773 1.00 54.62 82 GLY A CA 1
ATOM 558 C C . GLY A 1 82 ? -6.403 5.260 21.254 1.00 54.62 82 GLY A C 1
ATOM 559 O O . GLY A 1 82 ? -5.197 5.033 21.161 1.00 54.62 82 GLY A O 1
ATOM 560 N N . GLN A 1 83 ? -7.324 4.357 20.908 1.00 57.88 83 GLN A N 1
ATOM 561 C CA . GLN A 1 83 ? -7.006 3.092 20.256 1.00 57.88 83 GLN A CA 1
ATOM 562 C C . GLN A 1 83 ? -6.708 3.363 18.776 1.00 57.88 83 GLN A C 1
ATOM 564 O O . GLN A 1 83 ? -7.501 3.969 18.053 1.00 57.88 83 GLN A O 1
ATOM 569 N N . HIS A 1 84 ? -5.538 2.923 18.315 1.00 58.19 84 HIS A N 1
ATOM 570 C CA . HIS A 1 84 ? -5.168 2.964 16.904 1.00 58.19 84 HIS A CA 1
ATOM 571 C C . HIS A 1 84 ? -5.634 1.666 16.245 1.00 58.19 84 HIS A C 1
ATOM 573 O O . HIS A 1 84 ? -4.973 0.634 16.353 1.00 58.19 84 HIS A O 1
ATOM 579 N N . ALA A 1 85 ? -6.791 1.691 15.589 1.00 54.44 85 ALA A N 1
ATOM 580 C CA . ALA A 1 85 ? -7.286 0.527 14.871 1.00 54.44 85 ALA A CA 1
ATOM 581 C C . ALA A 1 85 ? -6.715 0.501 13.444 1.00 54.44 85 ALA A C 1
ATOM 583 O O . ALA A 1 85 ? -7.304 1.054 12.522 1.00 54.44 85 ALA A O 1
ATOM 584 N N . HIS A 1 86 ? -5.606 -0.213 13.234 1.00 67.31 86 HIS A N 1
ATOM 585 C CA . HIS A 1 86 ? -5.169 -0.641 11.891 1.00 67.31 86 HIS A CA 1
ATOM 586 C C . HIS A 1 86 ? -5.917 -1.903 11.449 1.00 67.31 86 HIS A C 1
ATOM 588 O O . HIS A 1 86 ? -5.326 -2.865 10.953 1.00 67.31 86 HIS A O 1
ATOM 594 N N . ALA A 1 87 ? -7.221 -1.953 11.723 1.00 65.06 87 ALA A N 1
ATOM 595 C CA . ALA A 1 87 ? -8.033 -3.125 11.446 1.00 65.06 87 ALA A CA 1
ATOM 596 C C . ALA A 1 87 ? -7.962 -3.454 9.947 1.00 65.06 87 ALA A C 1
ATOM 598 O O . ALA A 1 87 ? -8.245 -2.610 9.102 1.00 65.06 87 ALA A O 1
ATOM 599 N N . GLY A 1 88 ? -7.543 -4.682 9.634 1.00 68.00 88 GLY A N 1
ATOM 600 C CA . GLY A 1 88 ? -7.421 -5.171 8.260 1.00 68.00 88 GLY A CA 1
ATOM 601 C C . GLY A 1 88 ? -6.129 -4.788 7.524 1.00 68.00 88 GLY A C 1
ATOM 602 O O . GLY A 1 88 ? -5.914 -5.254 6.408 1.00 68.00 88 GLY A O 1
ATOM 603 N N . VAL A 1 89 ? -5.196 -4.070 8.162 1.00 80.69 89 VAL A N 1
ATOM 604 C CA . VAL A 1 89 ? -3.840 -3.872 7.626 1.00 80.69 89 VAL A CA 1
ATOM 605 C C . VAL A 1 89 ? -2.936 -5.012 8.089 1.00 80.69 89 VAL A C 1
ATOM 607 O O . VAL A 1 89 ? -2.455 -5.050 9.218 1.00 80.69 89 VAL A O 1
ATOM 610 N N . GLY A 1 90 ? -2.689 -5.967 7.198 1.00 84.81 90 GLY A N 1
ATOM 611 C CA . GLY A 1 90 ? -1.779 -7.082 7.442 1.00 84.81 90 GLY A CA 1
ATOM 612 C C . GLY A 1 90 ? -1.247 -7.652 6.138 1.00 84.81 90 GLY A C 1
ATOM 613 O O . GLY A 1 90 ? -1.761 -7.356 5.061 1.00 84.81 90 GLY A O 1
ATOM 614 N N . ARG A 1 91 ? -0.207 -8.486 6.211 1.00 88.12 91 ARG A N 1
ATOM 615 C CA . ARG A 1 91 ? 0.353 -9.134 5.019 1.00 88.12 91 ARG A CA 1
ATOM 616 C C . ARG A 1 91 ? -0.734 -9.912 4.272 1.00 88.12 91 ARG A C 1
ATOM 618 O O . ARG A 1 91 ? -1.370 -10.791 4.840 1.00 88.12 91 ARG A O 1
ATOM 625 N N . GLY A 1 92 ? -0.909 -9.602 2.990 1.00 88.00 92 GLY A N 1
ATOM 626 C CA . GLY A 1 92 ? -1.962 -10.167 2.146 1.00 88.00 92 GLY A CA 1
ATOM 627 C C . GLY A 1 92 ? -3.230 -9.316 2.024 1.00 88.00 92 GLY A C 1
ATOM 628 O O . GLY A 1 92 ? -4.025 -9.600 1.133 1.00 88.00 92 GLY A O 1
ATOM 629 N N . ALA A 1 93 ? -3.403 -8.272 2.841 1.00 89.69 93 ALA A N 1
ATOM 630 C CA . ALA A 1 93 ? -4.515 -7.331 2.706 1.00 89.69 93 ALA A CA 1
ATOM 631 C C . ALA A 1 93 ? -4.444 -6.561 1.381 1.00 89.69 93 ALA A C 1
ATOM 633 O O . ALA A 1 93 ? -3.347 -6.291 0.874 1.00 89.69 93 ALA A O 1
ATOM 634 N N . VAL A 1 94 ? -5.598 -6.190 0.824 1.00 91.56 94 VAL A N 1
ATOM 635 C CA . VAL A 1 94 ? -5.662 -5.353 -0.376 1.00 91.56 94 VAL A CA 1
ATOM 636 C C . VAL A 1 94 ? -5.615 -3.880 0.016 1.00 91.56 94 VAL A C 1
ATOM 638 O O . VAL A 1 94 ? -6.244 -3.449 0.977 1.00 91.56 94 VAL A O 1
ATOM 641 N N . ALA A 1 95 ? -4.867 -3.111 -0.768 1.00 91.94 95 ALA A N 1
ATOM 642 C CA . ALA A 1 95 ? -4.798 -1.658 -0.728 1.00 91.94 95 ALA A CA 1
ATOM 643 C C . ALA A 1 95 ? -5.313 -1.084 -2.054 1.00 91.94 95 ALA A C 1
ATOM 645 O O . ALA A 1 95 ? -5.020 -1.637 -3.118 1.00 91.94 95 ALA A O 1
ATOM 646 N N . ARG A 1 96 ? -6.060 0.023 -2.009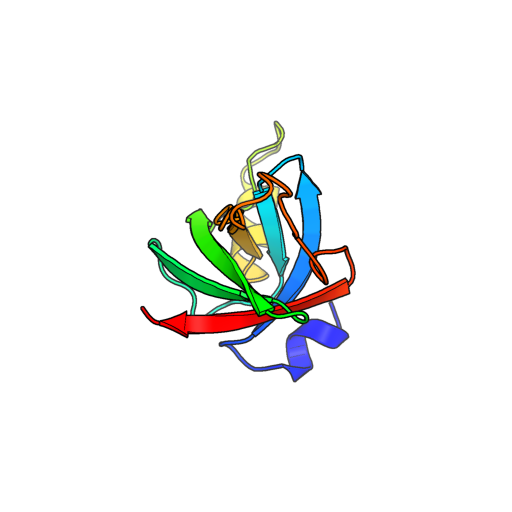 1.00 94.06 96 ARG A N 1
ATOM 647 C CA . ARG A 1 96 ? -6.670 0.685 -3.173 1.00 94.06 96 ARG A CA 1
ATOM 648 C C . ARG A 1 96 ? -6.408 2.188 -3.150 1.00 94.06 96 ARG A C 1
ATOM 650 O O . ARG A 1 96 ? -6.534 2.821 -2.110 1.00 94.06 96 ARG A O 1
ATOM 657 N N . LEU A 1 97 ? -6.080 2.768 -4.303 1.00 92.75 97 LEU A N 1
ATOM 658 C CA . LEU A 1 97 ? -5.956 4.221 -4.461 1.00 92.75 97 LEU A CA 1
ATOM 659 C C . LEU A 1 97 ? -7.331 4.875 -4.524 1.00 92.75 97 LEU A C 1
ATOM 661 O O . LEU A 1 97 ? -8.077 4.659 -5.486 1.00 92.75 97 LEU A O 1
ATOM 665 N N . VAL A 1 98 ? -7.611 5.743 -3.559 1.00 92.50 98 VAL A N 1
ATOM 666 C CA . VAL A 1 98 ? -8.895 6.446 -3.443 1.00 92.50 98 VAL A CA 1
ATOM 667 C C . VAL A 1 98 ? -8.799 7.932 -3.790 1.00 92.50 98 VAL A C 1
ATOM 669 O O . VAL A 1 98 ? -9.798 8.504 -4.216 1.00 92.50 98 VAL A O 1
ATOM 672 N N . ALA A 1 99 ? -7.608 8.536 -3.714 1.00 85.50 99 ALA A N 1
ATOM 673 C CA . ALA A 1 99 ? -7.353 9.905 -4.176 1.00 85.50 99 ALA A CA 1
ATOM 674 C C . ALA A 1 99 ? -5.890 10.103 -4.620 1.00 85.50 99 ALA A C 1
ATOM 676 O O . ALA A 1 99 ? -5.019 9.329 -4.217 1.00 85.50 99 ALA A O 1
ATOM 677 N N . ASP A 1 100 ? -5.655 11.132 -5.441 1.00 78.12 100 ASP A N 1
ATOM 678 C CA . ASP A 1 100 ? -4.345 11.581 -5.941 1.00 78.12 100 ASP A CA 1
ATOM 679 C C . ASP A 1 100 ? -4.016 12.992 -5.440 1.00 78.12 100 ASP A C 1
ATOM 681 O O . ASP A 1 100 ? -4.964 13.807 -5.331 1.00 78.12 100 ASP A O 1
#